Protein AF-A0A971R6G7-F1 (afdb_monomer_lite)

Structure (mmCIF, N/CA/C/O backbone):
data_AF-A0A971R6G7-F1
#
_entry.id   AF-A0A971R6G7-F1
#
loop_
_atom_site.group_PDB
_atom_site.id
_atom_site.type_symbol
_atom_site.label_atom_id
_atom_site.label_alt_id
_atom_site.label_comp_id
_atom_site.label_asym_id
_atom_site.label_entity_id
_atom_site.label_seq_id
_atom_site.pdbx_PDB_ins_code
_atom_site.Cartn_x
_atom_site.Cartn_y
_atom_site.Cartn_z
_atom_site.occupancy
_atom_site.B_iso_or_equiv
_atom_site.auth_seq_id
_atom_site.auth_comp_id
_atom_site.auth_asym_id
_atom_site.auth_atom_id
_atom_site.pdbx_PDB_model_num
ATOM 1 N N . MET A 1 1 ? 19.828 3.231 -15.192 1.00 62.75 1 MET A N 1
ATOM 2 C CA . MET A 1 1 ? 19.242 4.587 -15.095 1.00 62.75 1 MET A CA 1
ATOM 3 C C . MET A 1 1 ? 17.855 4.441 -14.502 1.00 62.75 1 MET A C 1
ATOM 5 O O . MET A 1 1 ? 17.185 3.476 -14.855 1.00 62.75 1 MET A O 1
ATOM 9 N N . SER A 1 2 ? 17.460 5.313 -13.576 1.00 82.50 2 SER A N 1
ATOM 10 C CA . SER A 1 2 ? 16.106 5.298 -13.018 1.00 82.50 2 SER A CA 1
ATOM 11 C C . SER A 1 2 ? 15.092 5.785 -14.055 1.00 82.50 2 SER A C 1
ATOM 13 O O . SER A 1 2 ? 15.381 6.680 -14.847 1.00 82.50 2 SER A O 1
ATOM 15 N N . SER A 1 3 ? 13.920 5.157 -14.076 1.00 90.00 3 SER A N 1
ATOM 16 C CA . SER A 1 3 ? 12.800 5.488 -14.958 1.00 90.00 3 SER A CA 1
ATOM 17 C C . SER A 1 3 ? 11.773 6.378 -14.249 1.00 90.00 3 SER A C 1
ATOM 19 O O . SER A 1 3 ? 11.768 6.499 -13.022 1.00 90.00 3 SER A O 1
ATOM 21 N N . ALA A 1 4 ? 10.851 6.972 -15.012 1.00 92.06 4 ALA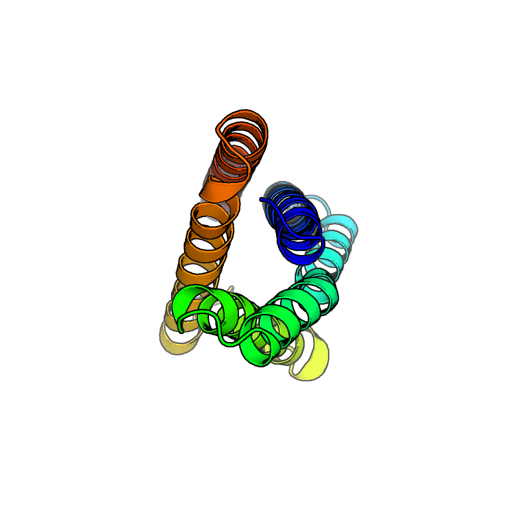 A N 1
ATOM 22 C CA . ALA A 1 4 ? 9.711 7.693 -14.441 1.00 92.06 4 ALA A CA 1
ATOM 23 C C . ALA A 1 4 ? 8.832 6.783 -13.557 1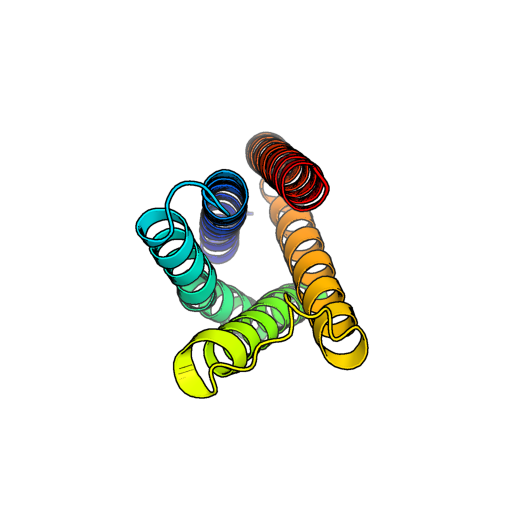.00 92.06 4 ALA A C 1
ATOM 25 O O . ALA A 1 4 ? 8.325 7.230 -12.529 1.00 92.06 4 ALA A O 1
ATOM 26 N N . ALA A 1 5 ? 8.702 5.500 -13.917 1.00 94.31 5 ALA A N 1
ATOM 27 C CA . ALA A 1 5 ? 7.975 4.514 -13.122 1.00 94.31 5 ALA A CA 1
ATOM 28 C C . ALA A 1 5 ? 8.635 4.278 -11.753 1.00 94.31 5 ALA A C 1
ATOM 30 O O . ALA A 1 5 ? 7.931 4.134 -10.757 1.00 94.31 5 ALA A O 1
ATOM 31 N N . ASP A 1 6 ? 9.969 4.305 -11.681 1.00 94.69 6 ASP A N 1
ATOM 32 C CA . ASP A 1 6 ? 10.697 4.113 -10.422 1.00 94.69 6 ASP A CA 1
ATOM 33 C C . ASP A 1 6 ? 10.454 5.296 -9.460 1.00 94.69 6 ASP A C 1
ATOM 35 O O . ASP A 1 6 ? 10.195 5.098 -8.273 1.00 94.69 6 ASP A O 1
ATOM 39 N N . TRP A 1 7 ? 10.444 6.536 -9.964 1.00 96.31 7 TRP A N 1
ATOM 40 C CA . TRP A 1 7 ? 10.123 7.717 -9.148 1.00 96.31 7 TRP A CA 1
ATOM 41 C C . TRP A 1 7 ? 8.654 7.772 -8.723 1.00 96.31 7 TRP A C 1
ATOM 43 O O . TRP A 1 7 ? 8.363 8.105 -7.573 1.00 96.31 7 TRP A O 1
ATOM 53 N N . LEU A 1 8 ? 7.732 7.396 -9.614 1.00 97.19 8 LEU A N 1
ATOM 54 C CA . LEU A 1 8 ? 6.313 7.277 -9.280 1.00 97.19 8 LEU A CA 1
ATOM 55 C C . LEU A 1 8 ? 6.089 6.232 -8.179 1.00 97.19 8 LEU A C 1
ATOM 57 O O . LEU A 1 8 ? 5.337 6.482 -7.236 1.00 97.19 8 LEU A O 1
ATOM 61 N N . LEU A 1 9 ? 6.780 5.091 -8.269 1.00 97.50 9 LEU A N 1
ATOM 62 C CA . LEU A 1 9 ? 6.773 4.055 -7.241 1.00 97.50 9 LEU A CA 1
ATOM 63 C C . LEU A 1 9 ? 7.248 4.607 -5.897 1.00 97.50 9 LEU A C 1
ATOM 65 O O . LEU A 1 9 ? 6.567 4.426 -4.893 1.00 97.50 9 LEU A O 1
ATOM 69 N N . PHE A 1 10 ? 8.383 5.306 -5.872 1.00 97.75 10 PHE A N 1
ATOM 70 C CA . PHE A 1 10 ? 8.909 5.910 -4.648 1.00 97.75 10 PHE A CA 1
ATOM 71 C C . PHE A 1 10 ? 7.903 6.854 -3.981 1.00 97.75 10 PHE A C 1
ATOM 73 O O . PHE A 1 10 ? 7.633 6.723 -2.784 1.00 97.75 10 PHE A O 1
ATOM 80 N N . SER A 1 11 ? 7.297 7.763 -4.750 1.00 97.69 11 SER A N 1
ATOM 81 C CA . SER A 1 11 ? 6.263 8.662 -4.232 1.00 97.69 11 SER A CA 1
ATOM 82 C C . SER A 1 11 ? 5.054 7.892 -3.700 1.00 97.69 11 SER A C 1
ATOM 84 O O . SER A 1 11 ? 4.564 8.200 -2.613 1.00 97.69 11 SER A O 1
ATOM 86 N N . ALA A 1 12 ? 4.599 6.863 -4.421 1.00 97.94 12 ALA A N 1
ATOM 87 C CA . ALA A 1 12 ? 3.489 6.027 -3.983 1.00 97.94 12 ALA A CA 1
ATOM 88 C C . ALA A 1 12 ? 3.808 5.298 -2.669 1.00 97.94 12 ALA A C 1
ATOM 90 O O . ALA A 1 12 ? 2.995 5.335 -1.752 1.00 97.94 12 ALA A O 1
ATOM 91 N N . VAL A 1 13 ? 5.000 4.709 -2.524 1.00 98.06 13 VAL A N 1
ATOM 92 C CA . VAL A 1 13 ? 5.422 4.018 -1.291 1.00 98.06 13 VAL A CA 1
ATOM 93 C C . VAL A 1 13 ? 5.425 4.962 -0.091 1.00 98.06 13 VAL A C 1
ATOM 95 O O . VAL A 1 13 ? 4.915 4.599 0.970 1.00 98.06 13 VAL A O 1
ATOM 98 N N . LEU A 1 14 ? 5.937 6.187 -0.247 1.00 98.19 14 LEU A N 1
ATOM 99 C CA . LEU A 1 14 ? 5.889 7.186 0.823 1.00 98.19 14 LEU A CA 1
ATOM 100 C C . LEU A 1 14 ? 4.450 7.532 1.214 1.00 98.19 14 LEU A C 1
ATOM 102 O O . LEU A 1 14 ? 4.127 7.535 2.401 1.00 98.19 14 LEU A O 1
ATOM 106 N N . ILE A 1 15 ? 3.575 7.775 0.235 1.00 98.31 15 ILE A N 1
ATOM 107 C CA . ILE A 1 15 ? 2.156 8.062 0.483 1.00 98.31 15 ILE A CA 1
ATOM 108 C C . ILE A 1 15 ? 1.498 6.897 1.225 1.00 98.31 15 ILE A C 1
ATOM 110 O O . ILE A 1 15 ? 0.812 7.123 2.217 1.00 98.31 15 ILE A O 1
ATOM 114 N N . ILE A 1 16 ? 1.740 5.660 0.789 1.00 98.38 16 ILE A N 1
ATOM 115 C CA . ILE A 1 16 ? 1.183 4.449 1.397 1.00 98.38 16 ILE A CA 1
ATOM 116 C C . ILE A 1 16 ? 1.625 4.331 2.852 1.00 98.38 16 ILE A C 1
ATOM 118 O O . ILE A 1 16 ? 0.786 4.144 3.734 1.00 98.38 16 ILE A O 1
ATOM 122 N N . ASN A 1 17 ? 2.918 4.482 3.131 1.00 98.12 17 ASN A N 1
ATOM 123 C CA . ASN A 1 17 ? 3.442 4.359 4.486 1.00 98.12 17 ASN A CA 1
ATOM 124 C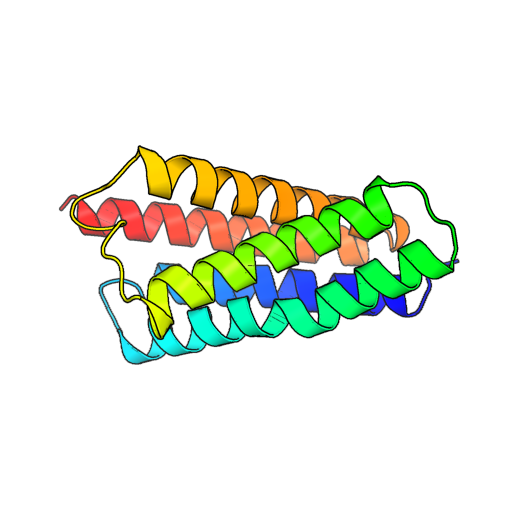 C . ASN A 1 17 ? 2.920 5.470 5.402 1.00 98.12 17 ASN A C 1
ATOM 126 O O . ASN A 1 17 ? 2.449 5.191 6.504 1.00 98.12 17 ASN A O 1
ATOM 130 N N . LEU A 1 18 ? 2.935 6.723 4.945 1.00 98.31 18 LEU A N 1
ATOM 131 C CA . LEU A 1 18 ? 2.461 7.857 5.738 1.00 98.31 18 LEU A CA 1
ATOM 132 C C . LEU A 1 18 ? 0.945 7.804 5.966 1.00 98.31 18 LEU A C 1
ATOM 134 O O . LEU A 1 18 ? 0.494 8.001 7.092 1.00 98.31 18 LEU A O 1
ATOM 138 N N . ALA A 1 19 ? 0.154 7.476 4.941 1.00 98.06 19 ALA A N 1
ATOM 139 C CA . ALA A 1 19 ? -1.287 7.283 5.083 1.00 98.06 19 ALA A CA 1
ATOM 140 C C . ALA A 1 19 ? -1.604 6.124 6.037 1.00 98.06 19 ALA A C 1
ATOM 142 O O . ALA A 1 19 ? -2.471 6.269 6.896 1.00 98.06 19 ALA A O 1
ATOM 143 N N . SER A 1 20 ? -0.864 5.011 5.954 1.00 97.25 20 SER A N 1
ATOM 144 C CA . SER A 1 20 ? -0.994 3.898 6.905 1.00 97.25 20 SER A CA 1
ATOM 145 C C . SER A 1 20 ? -0.721 4.358 8.333 1.00 97.25 20 SER A C 1
ATOM 147 O O . SER A 1 20 ? -1.530 4.111 9.224 1.00 97.25 20 SER A O 1
ATOM 149 N N . ALA A 1 21 ? 0.387 5.073 8.551 1.00 97.75 21 ALA A N 1
ATOM 150 C CA . ALA A 1 21 ? 0.750 5.600 9.861 1.00 97.75 21 ALA A CA 1
ATOM 151 C C . ALA A 1 21 ? -0.347 6.509 10.434 1.00 97.75 21 ALA A C 1
ATOM 153 O O . ALA A 1 21 ? -0.742 6.344 11.587 1.00 97.75 21 ALA A O 1
ATOM 154 N N . VAL A 1 22 ? -0.886 7.424 9.621 1.00 97.94 22 VAL A N 1
ATOM 155 C CA . VAL A 1 22 ? -1.985 8.314 10.022 1.00 97.94 22 VAL A CA 1
ATOM 156 C C . VAL A 1 22 ? -3.258 7.525 10.321 1.00 97.94 22 VAL A C 1
ATOM 158 O O . VAL A 1 22 ? -3.907 7.803 11.327 1.00 97.94 22 VAL A O 1
ATOM 161 N N . ALA A 1 23 ? -3.612 6.536 9.494 1.00 95.94 23 ALA A N 1
ATOM 162 C CA . ALA A 1 23 ? -4.796 5.709 9.702 1.00 95.94 23 ALA A CA 1
ATOM 163 C C . ALA A 1 23 ? -4.723 4.951 11.034 1.00 95.94 23 ALA A C 1
ATOM 165 O O . ALA A 1 23 ? -5.662 5.012 11.824 1.00 95.94 23 ALA A O 1
ATOM 166 N N . PHE A 1 24 ? -3.589 4.305 11.323 1.00 95.06 24 PHE A N 1
ATOM 167 C CA . PHE A 1 24 ? -3.386 3.612 12.596 1.00 95.06 24 PHE A CA 1
ATOM 168 C C . PHE A 1 24 ? -3.341 4.574 13.783 1.00 95.06 24 PHE A C 1
ATOM 170 O O . PHE A 1 24 ? -3.996 4.326 14.787 1.00 95.06 24 PHE A O 1
ATOM 177 N N . TRP A 1 25 ? -2.638 5.701 13.670 1.00 95.56 25 TRP A N 1
ATOM 178 C CA . TRP A 1 25 ? -2.587 6.701 14.737 1.00 95.56 25 TRP A CA 1
ATOM 179 C C . TRP A 1 25 ? -3.965 7.306 15.055 1.00 95.56 25 TRP A C 1
ATOM 181 O O . TRP A 1 25 ? -4.247 7.634 16.210 1.00 95.56 25 TRP A O 1
ATOM 191 N N . ALA A 1 26 ? -4.812 7.492 14.039 1.00 94.56 26 ALA A N 1
ATOM 192 C CA . ALA A 1 26 ? -6.151 8.055 14.185 1.00 94.56 26 ALA A CA 1
ATOM 193 C C . ALA A 1 26 ? -7.183 7.038 14.687 1.00 94.56 26 ALA A C 1
ATOM 195 O O . ALA A 1 26 ? -8.261 7.451 15.136 1.00 94.56 26 ALA A O 1
ATOM 196 N N . ARG A 1 27 ? -6.866 5.739 14.629 1.00 90.31 27 ARG A N 1
ATOM 197 C CA . ARG A 1 27 ? -7.764 4.670 15.059 1.00 90.31 27 ARG A CA 1
ATOM 198 C C . ARG A 1 27 ? -8.174 4.852 16.514 1.00 90.31 27 ARG A C 1
ATOM 200 O O . ARG A 1 27 ? -7.351 5.165 17.368 1.00 90.31 27 ARG A O 1
ATOM 207 N N . GLY A 1 28 ? -9.474 4.737 16.776 1.00 84.81 28 GLY A N 1
ATOM 208 C CA . GLY A 1 28 ? -10.059 4.939 18.108 1.00 84.81 28 GLY A CA 1
ATOM 209 C C . GLY A 1 28 ? -10.044 6.389 18.618 1.00 84.81 28 GLY A C 1
ATOM 210 O O . GLY A 1 28 ? -10.618 6.667 19.664 1.00 84.81 28 GLY A O 1
ATOM 211 N N . ARG A 1 29 ? -9.433 7.336 17.887 1.00 89.75 29 ARG A N 1
ATOM 212 C CA . ARG A 1 29 ? -9.319 8.750 18.294 1.00 89.75 29 ARG A CA 1
ATOM 213 C C . ARG A 1 29 ? -10.132 9.685 17.414 1.00 89.75 29 ARG A C 1
ATOM 215 O O . ARG A 1 29 ? -10.784 10.598 17.911 1.00 89.75 29 ARG A O 1
ATOM 222 N N . ARG A 1 30 ? -10.035 9.519 16.091 1.00 94.06 30 ARG A N 1
ATOM 223 C CA . ARG A 1 30 ? -10.617 10.425 15.089 1.00 94.06 30 ARG A CA 1
ATOM 224 C C . ARG A 1 30 ? -11.059 9.647 13.850 1.00 94.06 30 ARG A C 1
ATOM 226 O O . ARG A 1 30 ? -10.326 9.569 12.865 1.00 94.06 30 ARG A O 1
ATOM 233 N N . ALA A 1 31 ? -12.290 9.136 13.873 1.00 91.19 31 ALA A N 1
ATOM 234 C CA . ALA A 1 31 ? -12.843 8.297 12.803 1.00 91.19 31 ALA A CA 1
ATOM 235 C C . ALA A 1 31 ? -12.805 8.950 11.405 1.00 91.19 31 ALA A C 1
ATOM 237 O O . ALA A 1 31 ? -12.566 8.273 10.407 1.00 91.19 31 ALA A O 1
ATOM 238 N N . SER A 1 32 ? -13.004 10.271 11.307 1.00 95.50 32 SER A N 1
ATOM 239 C CA . SER A 1 32 ? -12.918 10.992 10.028 1.00 95.50 32 SER A CA 1
ATOM 240 C C . SER A 1 32 ? -11.503 10.986 9.444 1.00 95.50 32 SER A C 1
ATOM 242 O O . SER A 1 32 ? -11.344 10.823 8.237 1.00 95.50 32 SER A O 1
ATOM 244 N N . VAL A 1 33 ? -10.477 11.116 10.290 1.00 96.75 33 VAL A N 1
ATOM 245 C CA . VAL A 1 33 ? -9.068 11.095 9.874 1.00 96.75 33 VAL A CA 1
ATOM 246 C C . VAL A 1 33 ? -8.657 9.685 9.464 1.00 96.75 33 VAL A C 1
ATOM 248 O O . VAL A 1 33 ? -8.073 9.523 8.395 1.00 96.75 33 VAL A O 1
ATOM 251 N N . GLU A 1 34 ? -9.019 8.667 10.252 1.00 94.50 34 GLU A N 1
ATOM 252 C CA . GLU A 1 34 ? -8.768 7.261 9.907 1.00 94.50 34 GLU A CA 1
ATOM 253 C C . GLU A 1 34 ? -9.394 6.904 8.554 1.00 94.50 34 GLU A C 1
ATOM 255 O O . GLU A 1 34 ? -8.731 6.326 7.688 1.00 94.50 34 GLU A O 1
ATOM 260 N N . ARG A 1 35 ? -10.654 7.300 8.336 1.00 92.69 35 ARG A N 1
ATOM 261 C CA . ARG A 1 35 ? -11.367 7.047 7.081 1.00 92.69 35 ARG A CA 1
ATOM 262 C C . ARG A 1 35 ? -10.702 7.736 5.894 1.00 92.69 35 ARG A C 1
ATOM 264 O O . ARG A 1 35 ? -10.505 7.097 4.865 1.00 92.69 35 ARG A O 1
ATOM 271 N N . SER A 1 36 ? -10.355 9.015 6.021 1.00 96.50 36 SER A N 1
ATOM 272 C CA . SER A 1 36 ? -9.693 9.760 4.945 1.00 96.50 36 SER A CA 1
ATOM 273 C C . SER A 1 36 ? -8.324 9.170 4.611 1.00 96.50 36 SER A C 1
ATOM 275 O O . SER A 1 36 ? -8.023 8.955 3.440 1.00 96.50 36 SER A O 1
ATOM 277 N N . ALA A 1 37 ? -7.520 8.833 5.621 1.00 97.06 37 ALA A N 1
ATOM 278 C CA . ALA A 1 37 ? -6.220 8.200 5.421 1.00 97.06 37 ALA A CA 1
ATOM 279 C C . ALA A 1 37 ? -6.347 6.815 4.761 1.00 97.06 37 ALA A C 1
ATOM 281 O O . ALA A 1 37 ? -5.596 6.498 3.842 1.00 97.06 37 ALA A O 1
ATOM 282 N N . SER A 1 38 ? -7.353 6.027 5.151 1.00 94.81 38 SER A N 1
ATOM 283 C CA . SER A 1 38 ? -7.650 4.734 4.519 1.00 94.81 38 SER A CA 1
ATOM 284 C C . SER A 1 38 ? -8.072 4.883 3.052 1.00 94.81 38 SER A C 1
ATOM 286 O O . SER A 1 38 ? -7.683 4.078 2.212 1.00 94.81 38 SER A O 1
ATOM 288 N N . LEU A 1 39 ? -8.816 5.937 2.702 1.00 96.38 39 LEU A N 1
ATOM 289 C CA . LEU A 1 39 ? -9.158 6.222 1.305 1.00 96.38 39 LEU A CA 1
ATOM 290 C C . LEU A 1 39 ? -7.941 6.657 0.483 1.00 96.38 39 LEU A C 1
ATOM 292 O O . LEU A 1 39 ? -7.823 6.248 -0.668 1.00 96.38 39 LEU A O 1
ATOM 296 N N . VAL A 1 40 ? -7.024 7.441 1.060 1.00 98.12 40 VAL A N 1
ATOM 297 C CA . VAL A 1 40 ? -5.752 7.804 0.406 1.00 98.12 40 VAL A CA 1
ATOM 298 C C . VAL A 1 40 ? -4.918 6.556 0.126 1.00 98.12 40 VAL A C 1
ATOM 300 O O . VAL A 1 40 ? -4.401 6.394 -0.976 1.00 98.12 40 VAL A O 1
ATOM 303 N N . LEU A 1 41 ? -4.839 5.652 1.101 1.00 96.81 41 LEU A N 1
ATOM 304 C CA . LEU A 1 41 ? -4.159 4.366 0.991 1.00 96.81 41 LEU A CA 1
ATOM 305 C C . LEU A 1 41 ? -4.726 3.526 -0.165 1.00 96.81 41 LEU A C 1
ATOM 307 O O . LEU A 1 41 ? -3.980 3.080 -1.028 1.00 96.81 41 LEU A O 1
ATOM 311 N N . ILE A 1 42 ? -6.052 3.380 -0.240 1.00 97.50 42 ILE A N 1
ATOM 312 C CA . ILE A 1 42 ? -6.719 2.683 -1.350 1.00 97.50 42 ILE A CA 1
ATOM 313 C C . ILE A 1 42 ? -6.467 3.411 -2.679 1.00 97.50 42 ILE A C 1
ATOM 315 O O . ILE A 1 42 ? -6.158 2.778 -3.686 1.00 97.50 42 ILE A O 1
ATOM 319 N N . GLY A 1 43 ? -6.565 4.742 -2.693 1.00 98.00 43 GLY A N 1
ATOM 320 C CA . GLY A 1 43 ? -6.350 5.567 -3.883 1.00 98.00 43 GLY A CA 1
ATOM 321 C C . GLY A 1 43 ? -4.930 5.468 -4.446 1.00 98.00 43 GLY A C 1
ATOM 322 O O . GLY A 1 43 ? -4.753 5.519 -5.663 1.00 98.00 43 GLY A O 1
ATOM 323 N N . ALA A 1 44 ? -3.925 5.238 -3.595 1.00 98.25 44 ALA A N 1
ATOM 324 C CA . ALA A 1 44 ? -2.542 5.009 -4.014 1.00 98.25 44 ALA A CA 1
ATOM 325 C C . ALA A 1 44 ? -2.377 3.757 -4.897 1.00 98.25 44 ALA A C 1
ATOM 327 O O . ALA A 1 44 ? -1.384 3.639 -5.613 1.00 98.25 44 ALA A O 1
ATOM 328 N N . ALA A 1 45 ? -3.362 2.854 -4.938 1.00 98.31 45 ALA A N 1
ATOM 329 C CA . ALA A 1 45 ? -3.359 1.736 -5.874 1.00 98.31 45 ALA A CA 1
ATOM 330 C C . ALA A 1 45 ? -3.375 2.177 -7.343 1.00 98.31 45 ALA A C 1
ATOM 332 O O . ALA A 1 45 ? -2.832 1.467 -8.180 1.00 98.31 45 ALA A O 1
ATOM 333 N N . ALA A 1 46 ? -3.943 3.342 -7.674 1.00 98.25 46 ALA A N 1
ATOM 334 C CA . ALA A 1 46 ? -3.964 3.837 -9.050 1.00 98.25 46 ALA A CA 1
ATOM 335 C C . ALA A 1 46 ? -2.549 4.120 -9.600 1.00 98.25 46 ALA A C 1
ATOM 337 O O . ALA A 1 46 ? -2.183 3.508 -10.606 1.00 98.25 46 ALA A O 1
ATOM 338 N N . PRO A 1 47 ? -1.705 4.962 -8.964 1.00 98.31 47 PRO A N 1
ATOM 339 C CA . PRO A 1 47 ? -0.330 5.139 -9.427 1.00 98.31 47 PRO A CA 1
ATOM 340 C C . PRO A 1 47 ? 0.496 3.848 -9.330 1.00 98.31 47 PRO A C 1
ATOM 342 O O . PRO A 1 47 ? 1.311 3.593 -10.212 1.00 98.31 47 PRO A O 1
ATOM 345 N N . VAL A 1 48 ? 0.260 2.987 -8.333 1.00 98.50 48 VAL A N 1
ATOM 346 C CA . VAL A 1 48 ? 0.944 1.681 -8.242 1.00 98.50 48 VAL A CA 1
ATOM 347 C C . VAL A 1 48 ? 0.557 0.750 -9.400 1.00 98.50 48 VAL A C 1
ATOM 349 O O . VAL A 1 48 ? 1.421 0.066 -9.945 1.00 98.50 48 VAL A O 1
ATOM 352 N N . ALA A 1 49 ? -0.704 0.753 -9.840 1.00 98.56 49 ALA A N 1
ATOM 353 C CA . ALA A 1 49 ? -1.143 0.003 -11.015 1.00 98.56 49 ALA A CA 1
ATOM 354 C C . ALA A 1 49 ? -0.441 0.499 -12.284 1.00 98.56 49 ALA A C 1
ATOM 356 O O . ALA A 1 49 ? 0.032 -0.316 -13.072 1.00 98.56 49 ALA A O 1
ATOM 357 N N . VAL A 1 50 ? -0.311 1.821 -12.450 1.00 98.38 50 VAL A N 1
ATOM 358 C CA . VAL A 1 50 ? 0.445 2.417 -13.563 1.00 98.38 50 VAL A CA 1
ATOM 359 C C . VAL A 1 50 ? 1.895 1.933 -13.543 1.00 98.38 50 VAL A C 1
ATOM 361 O O . VAL A 1 50 ? 2.384 1.464 -14.565 1.00 98.38 50 VAL A O 1
ATOM 364 N N . VAL A 1 51 ? 2.562 1.956 -12.384 1.00 98.12 51 VAL A N 1
ATOM 365 C CA . VAL A 1 51 ? 3.921 1.406 -12.231 1.00 98.12 51 VAL A CA 1
ATOM 366 C C . VAL A 1 51 ? 3.970 -0.065 -12.646 1.00 98.12 51 VAL A C 1
ATOM 368 O O . VAL A 1 51 ? 4.850 -0.450 -13.413 1.00 98.12 51 VAL A O 1
ATOM 371 N N . GLY A 1 52 ? 3.039 -0.892 -12.166 1.00 98.00 52 GLY A N 1
ATOM 372 C CA . GLY A 1 52 ? 2.992 -2.313 -12.508 1.00 98.00 52 GLY A CA 1
ATOM 373 C C . GLY A 1 52 ? 2.835 -2.552 -14.009 1.00 98.00 52 GLY A C 1
ATOM 374 O O . GLY A 1 52 ? 3.586 -3.332 -14.588 1.00 98.00 52 GLY A O 1
ATOM 375 N N . LEU A 1 53 ? 1.908 -1.838 -14.653 1.00 98.12 53 LEU A N 1
ATOM 376 C CA . LEU A 1 53 ? 1.658 -1.954 -16.089 1.00 98.12 53 LEU A CA 1
ATOM 377 C C . LEU A 1 53 ? 2.847 -1.473 -16.922 1.00 98.12 53 LEU A C 1
ATOM 379 O O . LEU A 1 53 ? 3.230 -2.164 -17.858 1.00 98.12 53 LEU A O 1
ATOM 383 N N . LEU A 1 54 ? 3.469 -0.343 -16.571 1.00 97.25 54 LEU A N 1
ATOM 384 C CA . LEU A 1 54 ? 4.661 0.145 -17.271 1.00 97.25 54 LEU A CA 1
ATOM 385 C C . LEU A 1 54 ? 5.809 -0.868 -17.181 1.00 97.25 54 LEU A C 1
ATOM 387 O O . LEU A 1 54 ? 6.380 -1.231 -18.200 1.00 97.25 54 LEU A O 1
ATOM 391 N N . ASN A 1 55 ? 6.085 -1.408 -15.988 1.00 96.69 55 ASN A N 1
ATOM 392 C CA . ASN A 1 55 ? 7.126 -2.426 -15.821 1.00 96.69 55 ASN A CA 1
ATOM 393 C C . ASN A 1 55 ? 6.821 -3.722 -16.596 1.00 96.69 55 ASN A C 1
ATOM 395 O O . ASN A 1 55 ? 7.746 -4.373 -17.079 1.00 96.69 55 ASN A O 1
ATOM 399 N N . LEU A 1 56 ? 5.544 -4.106 -16.708 1.00 96.94 56 LEU A N 1
ATOM 400 C CA . LEU A 1 56 ? 5.121 -5.255 -17.510 1.00 96.94 56 LEU A CA 1
ATOM 401 C C . LEU A 1 56 ? 5.345 -5.001 -19.008 1.00 96.94 56 LEU A C 1
ATOM 403 O O . LEU A 1 56 ? 5.888 -5.864 -19.693 1.00 96.94 56 LEU A O 1
ATOM 407 N N . LEU A 1 57 ? 4.950 -3.824 -19.504 1.00 97.00 57 LEU A N 1
ATOM 408 C CA . LEU A 1 57 ? 5.115 -3.418 -20.904 1.00 97.00 57 LEU A CA 1
ATOM 409 C C . LEU A 1 57 ? 6.592 -3.270 -21.296 1.00 97.00 57 LEU A C 1
ATOM 411 O O . LEU A 1 57 ? 6.964 -3.633 -22.407 1.00 97.00 57 LEU A O 1
ATOM 415 N N . ASP A 1 58 ? 7.434 -2.831 -20.361 1.00 95.19 58 ASP A N 1
ATOM 416 C CA . ASP A 1 58 ? 8.891 -2.753 -20.520 1.00 95.19 58 ASP A CA 1
ATOM 417 C C . ASP A 1 58 ? 9.582 -4.132 -20.448 1.00 95.19 58 ASP A C 1
ATOM 419 O O . ASP A 1 58 ? 10.808 -4.223 -20.526 1.00 95.19 58 ASP A O 1
ATOM 423 N N . GLY A 1 59 ? 8.827 -5.222 -20.253 1.00 95.94 59 GLY A N 1
ATOM 424 C CA . GLY A 1 59 ? 9.368 -6.581 -20.180 1.00 95.94 59 GLY A CA 1
ATOM 425 C C . GLY A 1 59 ? 10.238 -6.841 -18.947 1.00 95.94 59 GLY A C 1
ATOM 426 O O . GLY A 1 59 ? 11.066 -7.755 -18.955 1.00 95.94 59 GLY A O 1
ATOM 427 N N . ARG A 1 60 ? 10.088 -6.050 -17.875 1.00 94.69 60 ARG A N 1
ATOM 428 C CA . ARG A 1 60 ? 10.844 -6.258 -16.633 1.00 94.69 60 ARG A CA 1
ATOM 429 C C . ARG A 1 60 ? 10.384 -7.540 -15.931 1.00 94.69 60 ARG A C 1
ATOM 431 O O . ARG A 1 60 ? 9.246 -7.990 -16.063 1.00 94.69 60 ARG A O 1
ATOM 438 N N . GLY A 1 61 ? 11.289 -8.140 -15.156 1.00 95.69 61 GLY A N 1
ATOM 439 C CA . GLY A 1 61 ? 11.021 -9.400 -14.457 1.00 95.69 61 GLY A CA 1
ATOM 440 C C . GLY A 1 61 ? 9.824 -9.316 -13.502 1.00 95.69 61 GLY A C 1
ATOM 441 O O . GLY A 1 61 ? 9.529 -8.245 -12.972 1.00 95.69 61 GLY A O 1
ATOM 442 N N . VAL A 1 62 ? 9.189 -10.465 -13.234 1.00 97.00 62 VAL A N 1
ATOM 443 C CA . VAL A 1 62 ? 7.909 -10.598 -12.500 1.00 97.00 62 VAL A CA 1
ATOM 444 C C . VAL A 1 62 ? 7.845 -9.800 -11.200 1.00 97.00 62 VAL A C 1
ATOM 446 O O . VAL A 1 62 ? 6.800 -9.247 -10.885 1.00 97.00 62 VAL A O 1
ATOM 449 N N . GLY A 1 63 ? 8.951 -9.668 -10.465 1.00 96.69 63 GLY A N 1
ATOM 450 C CA . GLY A 1 63 ? 8.985 -8.845 -9.254 1.00 96.69 63 GLY A CA 1
ATOM 451 C C . GLY A 1 63 ? 8.576 -7.383 -9.483 1.00 96.69 63 GLY A C 1
ATOM 452 O O . GLY A 1 63 ? 7.861 -6.828 -8.659 1.00 96.69 63 GLY A O 1
ATOM 453 N N . HIS A 1 64 ? 8.954 -6.775 -10.611 1.00 96.31 64 HIS A N 1
ATOM 454 C CA . HIS A 1 64 ? 8.741 -5.348 -10.885 1.00 96.31 64 HIS A CA 1
ATOM 455 C C . HIS A 1 64 ? 7.293 -4.994 -11.222 1.00 96.31 64 HIS A C 1
ATOM 457 O O . HIS A 1 64 ? 6.885 -3.860 -10.998 1.00 96.31 64 HIS A O 1
ATOM 463 N N . TRP A 1 65 ? 6.514 -5.937 -11.754 1.00 97.31 65 TRP A N 1
ATOM 464 C CA . TRP A 1 65 ? 5.100 -5.712 -12.067 1.00 97.31 65 TRP A CA 1
ATOM 465 C C . TRP A 1 65 ? 4.163 -6.495 -11.146 1.00 97.31 65 TRP A C 1
ATOM 467 O O . TRP A 1 65 ? 3.133 -5.974 -10.727 1.00 97.31 65 TRP A O 1
ATOM 477 N N . GLY A 1 66 ? 4.536 -7.711 -10.751 1.00 98.12 66 GLY A N 1
ATOM 478 C CA . GLY A 1 66 ? 3.729 -8.587 -9.907 1.00 98.12 66 GLY A CA 1
ATOM 479 C C . GLY A 1 66 ? 3.545 -8.041 -8.495 1.00 98.12 66 GLY A C 1
ATOM 480 O O . GLY A 1 66 ? 2.436 -8.087 -7.973 1.00 98.12 66 GLY A O 1
ATOM 481 N N . ILE A 1 67 ? 4.589 -7.463 -7.894 1.00 98.38 67 ILE A N 1
ATOM 482 C CA . ILE A 1 67 ? 4.498 -6.852 -6.559 1.00 98.38 67 ILE A CA 1
ATOM 483 C C . ILE A 1 67 ? 3.570 -5.621 -6.554 1.00 98.38 67 ILE A C 1
ATOM 485 O O . ILE A 1 67 ? 2.670 -5.580 -5.712 1.00 98.38 67 ILE A O 1
ATOM 489 N N . PRO A 1 68 ? 3.692 -4.652 -7.488 1.00 98.44 68 PRO A N 1
ATOM 490 C CA . PRO A 1 68 ? 2.684 -3.605 -7.652 1.00 98.44 68 PRO A CA 1
ATOM 491 C C . PRO A 1 68 ? 1.263 -4.125 -7.825 1.00 98.44 68 PRO A C 1
ATOM 493 O O . PRO A 1 68 ? 0.359 -3.668 -7.128 1.00 98.44 68 PRO A O 1
ATOM 496 N N . LEU A 1 69 ? 1.049 -5.116 -8.691 1.00 98.19 69 LEU A N 1
ATOM 497 C CA . LEU A 1 69 ? -0.287 -5.679 -8.881 1.00 98.19 69 LEU A CA 1
ATOM 498 C C . LEU A 1 69 ? -0.809 -6.381 -7.620 1.00 98.19 69 LEU A C 1
ATOM 500 O O . LEU A 1 69 ? -2.003 -6.308 -7.344 1.00 98.19 69 LEU A O 1
ATOM 504 N N . LEU A 1 70 ? 0.061 -6.980 -6.805 1.00 98.44 70 LEU A N 1
ATOM 505 C CA . LEU A 1 70 ? -0.318 -7.554 -5.514 1.00 98.44 70 LEU A CA 1
ATOM 506 C C . LEU A 1 70 ? -0.880 -6.489 -4.558 1.00 98.44 70 LEU A C 1
ATOM 508 O O . LEU A 1 70 ? -1.901 -6.723 -3.909 1.00 98.44 70 LEU A O 1
ATOM 512 N N . TYR A 1 71 ? -0.262 -5.302 -4.515 1.00 98.56 71 TYR A N 1
ATOM 513 C CA . TYR A 1 71 ? -0.784 -4.162 -3.754 1.00 98.56 71 TYR A CA 1
ATOM 514 C C . TYR A 1 71 ? -2.147 -3.700 -4.286 1.00 98.56 71 TYR A C 1
ATOM 516 O O . TYR A 1 71 ? -3.059 -3.419 -3.511 1.00 98.56 71 TYR A O 1
ATOM 524 N N . VAL A 1 72 ? -2.315 -3.659 -5.612 1.00 98.62 72 VAL A N 1
ATOM 525 C CA . VAL A 1 72 ? -3.591 -3.292 -6.247 1.00 98.62 72 VAL A CA 1
ATOM 526 C C . VAL A 1 72 ? -4.694 -4.279 -5.868 1.00 98.62 72 VAL A C 1
ATOM 528 O O . VAL A 1 72 ? -5.783 -3.854 -5.485 1.00 98.62 72 VAL A O 1
ATOM 531 N N . VAL A 1 7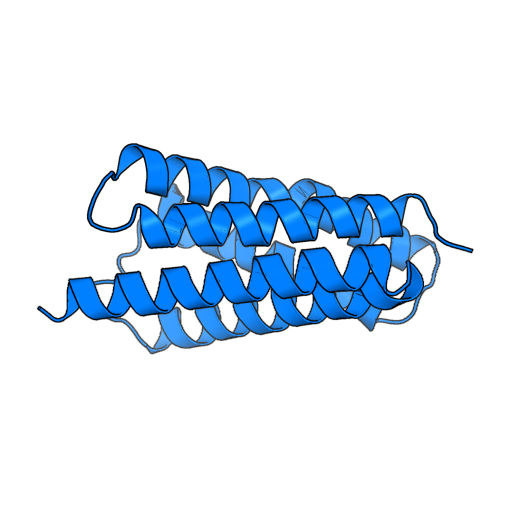3 ? -4.417 -5.586 -5.904 1.00 98.44 73 VAL A N 1
ATOM 532 C CA . VAL A 1 73 ? -5.367 -6.622 -5.464 1.00 98.44 73 VAL A CA 1
ATOM 533 C C . VAL A 1 73 ? -5.758 -6.405 -4.004 1.00 98.44 73 VAL A C 1
ATOM 535 O O . VAL A 1 73 ? -6.944 -6.464 -3.670 1.00 98.44 73 VAL A O 1
ATOM 538 N N . TRP A 1 74 ? -4.791 -6.095 -3.139 1.00 98.25 74 TRP A N 1
ATOM 539 C CA . TRP A 1 74 ? -5.083 -5.763 -1.750 1.00 98.25 74 TRP A CA 1
ATOM 540 C C . TRP A 1 74 ? -5.984 -4.534 -1.620 1.00 98.25 74 TRP A C 1
ATOM 542 O O . TRP A 1 74 ? -6.980 -4.595 -0.902 1.00 98.25 74 TRP A O 1
ATOM 552 N N . ALA A 1 75 ? -5.687 -3.445 -2.328 1.00 98.19 75 ALA A N 1
ATOM 553 C CA . ALA A 1 75 ? -6.457 -2.208 -2.243 1.00 98.19 75 ALA A CA 1
ATOM 554 C C . ALA A 1 75 ? -7.896 -2.379 -2.754 1.00 98.19 75 ALA A C 1
ATOM 556 O O . ALA A 1 75 ? -8.833 -1.852 -2.152 1.00 98.19 75 ALA A O 1
ATOM 557 N N . LEU A 1 76 ? -8.094 -3.167 -3.816 1.00 97.94 76 LEU A N 1
ATOM 558 C CA . LEU A 1 76 ? -9.424 -3.559 -4.290 1.00 97.94 76 LEU A CA 1
ATOM 559 C C . LEU A 1 76 ? -10.170 -4.379 -3.234 1.00 97.94 76 LEU A C 1
ATOM 561 O O . LEU A 1 76 ? -11.344 -4.122 -2.972 1.00 97.94 76 LEU A O 1
ATOM 565 N N . GLY A 1 77 ? -9.483 -5.330 -2.596 1.00 97.00 77 GLY A N 1
ATOM 566 C CA . GLY A 1 77 ? -10.021 -6.100 -1.479 1.00 97.00 77 GLY A CA 1
ATOM 567 C C . GLY A 1 77 ? -10.418 -5.211 -0.300 1.00 97.00 77 GLY A C 1
ATOM 568 O O . GLY A 1 77 ? -11.533 -5.328 0.198 1.00 97.00 77 GLY A O 1
ATOM 569 N N . ALA A 1 78 ? -9.554 -4.277 0.105 1.00 95.88 78 ALA A N 1
ATOM 570 C CA . ALA A 1 78 ? -9.828 -3.304 1.158 1.00 95.88 78 ALA A CA 1
ATOM 571 C C . ALA A 1 78 ? -11.055 -2.451 0.825 1.00 95.88 78 ALA A C 1
ATOM 573 O O . ALA A 1 78 ? -11.982 -2.365 1.625 1.00 95.88 78 ALA A O 1
ATOM 574 N N . TYR A 1 79 ? -11.128 -1.906 -0.391 1.00 96.06 79 TYR A N 1
ATOM 575 C CA . TYR A 1 79 ? -12.292 -1.149 -0.839 1.00 96.06 79 TYR A CA 1
ATOM 576 C C . TYR A 1 79 ? -13.581 -1.979 -0.804 1.00 96.06 79 TYR A C 1
ATOM 578 O O . TYR A 1 79 ? -14.613 -1.526 -0.297 1.00 96.06 79 TYR A O 1
ATOM 586 N N . LEU A 1 80 ? -13.528 -3.205 -1.326 1.00 96.00 80 LEU A N 1
ATOM 587 C CA . LEU A 1 80 ? -14.682 -4.088 -1.381 1.00 96.00 80 LEU A CA 1
ATOM 588 C C . LEU A 1 80 ? -15.165 -4.444 0.028 1.00 96.00 80 LEU A C 1
ATOM 590 O O . LEU A 1 80 ? -16.353 -4.308 0.310 1.00 96.00 80 LEU A O 1
ATOM 594 N N . LEU A 1 81 ? -14.260 -4.857 0.915 1.00 94.12 81 LEU A N 1
ATOM 595 C CA . LEU A 1 81 ? -14.592 -5.262 2.278 1.00 94.12 81 LEU A CA 1
ATOM 596 C C . LEU A 1 81 ? -15.067 -4.076 3.127 1.00 94.12 81 LEU A C 1
ATOM 598 O O . LEU A 1 81 ? -16.108 -4.188 3.773 1.00 94.12 81 LEU A O 1
ATOM 602 N N . ASP A 1 82 ? -14.367 -2.940 3.091 1.00 90.12 82 ASP A N 1
ATOM 603 C CA . ASP A 1 82 ? -14.609 -1.816 4.004 1.00 90.12 82 ASP A CA 1
ATOM 604 C C . ASP A 1 82 ? -15.693 -0.849 3.520 1.00 90.12 82 ASP A C 1
ATOM 606 O O . ASP A 1 82 ? -16.484 -0.346 4.320 1.00 90.12 82 ASP A O 1
ATOM 610 N N . HIS A 1 83 ? -15.759 -0.572 2.215 1.00 89.06 83 HIS A N 1
ATOM 611 C CA . HIS A 1 83 ? -16.632 0.476 1.681 1.00 89.06 83 HIS A CA 1
ATOM 612 C C . HIS A 1 83 ? -17.863 -0.063 0.966 1.00 89.06 83 HIS A C 1
ATOM 614 O O . HIS A 1 83 ? -18.943 0.521 1.094 1.00 89.06 83 HIS A O 1
ATOM 620 N N . ARG A 1 84 ? -17.723 -1.163 0.220 1.00 92.62 84 ARG A N 1
ATOM 621 C CA . ARG A 1 84 ? -18.834 -1.708 -0.564 1.00 92.62 84 ARG A CA 1
ATOM 622 C C . ARG A 1 84 ? -19.671 -2.706 0.229 1.00 92.62 84 ARG A C 1
ATOM 624 O O . ARG A 1 84 ? -20.882 -2.532 0.316 1.00 92.62 84 ARG A O 1
ATOM 631 N N . LEU A 1 85 ? -19.031 -3.728 0.793 1.00 92.69 85 LEU A N 1
ATOM 632 C CA . LEU A 1 85 ? -19.683 -4.819 1.520 1.00 92.69 85 LEU A CA 1
ATOM 633 C C . LEU A 1 85 ? -19.812 -4.539 3.020 1.00 92.69 85 LEU A C 1
ATOM 635 O O . LEU A 1 85 ? -20.646 -5.160 3.673 1.00 92.69 85 LEU A O 1
ATOM 639 N N . LYS A 1 86 ? -19.015 -3.605 3.561 1.00 90.75 86 LYS A N 1
ATOM 640 C CA . LYS A 1 86 ? -18.996 -3.228 4.986 1.00 90.75 86 LYS A CA 1
ATOM 641 C C . LYS A 1 86 ? -18.860 -4.443 5.916 1.00 90.75 86 LYS A C 1
ATOM 643 O O . LYS A 1 86 ? -19.523 -4.537 6.948 1.00 90.75 86 LYS A O 1
ATOM 648 N N . ILE A 1 87 ? -18.023 -5.403 5.531 1.00 89.75 87 ILE A N 1
ATOM 649 C CA . ILE A 1 87 ? -17.800 -6.617 6.313 1.00 89.75 87 ILE A CA 1
ATOM 650 C C . ILE A 1 87 ? -16.969 -6.242 7.536 1.00 89.75 87 ILE A C 1
ATOM 652 O O . ILE A 1 87 ? -15.834 -5.795 7.418 1.00 89.75 87 ILE A O 1
ATOM 656 N N . ALA A 1 88 ? -17.509 -6.472 8.728 1.00 88.06 88 ALA A N 1
ATOM 657 C CA . ALA A 1 88 ? -16.738 -6.365 9.957 1.00 88.06 88 ALA A CA 1
ATOM 658 C C . ALA A 1 88 ? -15.840 -7.606 10.108 1.00 88.06 88 ALA A C 1
ATOM 660 O O . ALA A 1 88 ? -16.326 -8.708 10.368 1.00 88.06 88 ALA A O 1
ATOM 661 N N . TYR A 1 89 ? -14.530 -7.445 9.903 1.00 88.81 89 TYR A N 1
ATOM 662 C CA . TYR A 1 89 ? -13.536 -8.518 10.087 1.00 88.81 89 TYR A CA 1
ATOM 663 C C . TYR A 1 89 ? -12.397 -8.155 11.050 1.00 88.81 89 TYR A C 1
ATOM 665 O O . TYR A 1 89 ? -11.610 -9.029 11.428 1.00 88.81 89 TYR A O 1
ATOM 673 N N . ARG A 1 90 ? -12.314 -6.879 11.450 1.00 85.69 90 ARG A N 1
ATOM 674 C CA . ARG A 1 90 ? -11.365 -6.378 12.454 1.00 85.69 90 ARG A CA 1
ATOM 675 C C . ARG A 1 90 ? -11.925 -6.541 13.869 1.00 85.69 90 ARG A C 1
ATOM 677 O O . ARG A 1 90 ? -11.203 -7.006 14.743 1.00 85.69 90 ARG A O 1
ATOM 684 N N . GLU A 1 91 ? -13.218 -6.267 14.049 1.00 83.25 91 GLU A N 1
ATOM 685 C CA . GLU A 1 91 ? -13.942 -6.387 15.320 1.00 83.25 91 GLU A CA 1
ATOM 686 C C . GLU A 1 91 ? -15.376 -6.905 15.081 1.00 83.25 91 GLU A C 1
ATOM 688 O O . GLU A 1 91 ? -16.147 -6.238 14.390 1.00 83.25 91 GLU A O 1
ATOM 693 N N . PRO A 1 92 ? -15.751 -8.093 15.601 1.00 84.12 92 PRO A N 1
ATOM 694 C CA . PRO A 1 92 ? -14.871 -9.107 16.188 1.00 84.12 92 PRO A CA 1
ATOM 695 C C . PRO A 1 92 ? -13.848 -9.628 15.161 1.00 84.12 92 PRO A C 1
ATOM 697 O O . PRO A 1 92 ? -14.115 -9.668 13.957 1.00 84.12 92 PRO A O 1
ATOM 700 N N . ARG A 1 93 ? -12.661 -10.031 15.632 1.00 87.06 93 ARG A N 1
ATOM 701 C CA . ARG A 1 93 ? -11.567 -10.493 14.761 1.00 87.06 93 ARG A CA 1
ATOM 702 C C . ARG A 1 93 ? -11.970 -11.759 14.004 1.00 87.06 93 ARG A C 1
ATOM 704 O O . ARG A 1 93 ? -12.235 -12.791 14.614 1.00 87.06 93 ARG A O 1
ATOM 711 N N . ARG A 1 94 ? -11.951 -11.699 12.669 1.00 92.88 94 ARG A N 1
ATOM 712 C CA . ARG A 1 94 ? -12.181 -12.850 11.778 1.00 92.88 94 ARG A CA 1
ATOM 713 C C . ARG A 1 94 ? -10.859 -13.265 11.123 1.00 92.88 94 ARG A C 1
ATOM 715 O O . ARG A 1 94 ? -10.550 -12.764 10.041 1.00 92.88 94 ARG A O 1
ATOM 722 N N . PRO A 1 95 ? -10.059 -14.159 11.738 1.00 91.81 95 PRO A N 1
ATOM 723 C CA . PRO A 1 95 ? -8.694 -14.453 11.289 1.00 91.81 95 PRO A CA 1
ATOM 724 C C . PRO A 1 95 ? -8.626 -15.023 9.867 1.00 91.81 95 PRO A C 1
ATOM 726 O O . PRO A 1 95 ? -7.677 -14.729 9.149 1.00 91.81 95 PRO A O 1
ATOM 729 N N . ALA A 1 96 ? -9.657 -15.750 9.425 1.00 93.75 96 ALA A N 1
ATOM 730 C CA . ALA A 1 96 ? -9.749 -16.274 8.060 1.00 93.75 96 ALA A CA 1
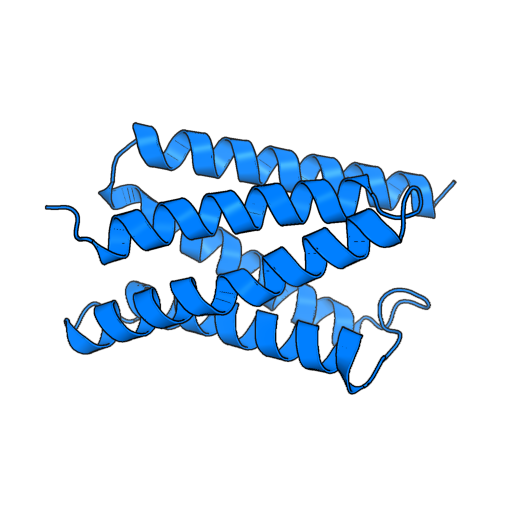ATOM 731 C C . ALA A 1 96 ? -9.779 -15.177 6.975 1.00 93.75 96 ALA A C 1
ATOM 733 O O . ALA A 1 96 ? -9.392 -15.433 5.842 1.00 93.75 96 ALA A O 1
ATOM 734 N N . ILE A 1 97 ? -10.215 -13.960 7.318 1.00 93.56 97 ILE A N 1
ATOM 735 C CA . ILE A 1 97 ? -10.209 -12.797 6.417 1.00 93.56 97 ILE A CA 1
ATOM 736 C C . ILE A 1 97 ? -9.023 -11.893 6.757 1.00 93.56 97 ILE A C 1
ATOM 738 O O . ILE A 1 97 ? -8.259 -11.498 5.879 1.00 93.56 97 ILE A O 1
ATOM 742 N N . LEU A 1 98 ? -8.844 -11.592 8.046 1.00 92.31 98 LEU A N 1
ATOM 743 C CA . LEU A 1 98 ? -7.824 -10.666 8.528 1.00 92.31 98 LEU A CA 1
ATOM 744 C C . LEU A 1 98 ? -6.399 -11.161 8.240 1.00 92.31 98 LEU A C 1
ATOM 746 O O . LEU A 1 98 ? -5.552 -10.357 7.870 1.00 92.31 98 LEU A O 1
ATOM 750 N N . GLY A 1 99 ? -6.132 -12.462 8.375 1.00 94.75 99 GLY A N 1
ATOM 751 C CA . GLY A 1 99 ? -4.819 -13.053 8.110 1.00 94.75 99 GLY A CA 1
ATOM 752 C C . GLY A 1 99 ? -4.375 -12.842 6.660 1.00 94.75 99 GLY A C 1
ATOM 753 O O . GLY A 1 99 ? -3.393 -12.131 6.441 1.00 94.75 99 GLY A O 1
ATOM 754 N N . PRO A 1 100 ? -5.110 -13.374 5.662 1.00 95.75 100 PRO A N 1
ATOM 755 C CA . PRO A 1 100 ? -4.803 -13.145 4.251 1.00 95.75 100 PRO A CA 1
ATOM 756 C C . PRO A 1 100 ? -4.751 -11.659 3.883 1.00 95.75 100 PRO A C 1
ATOM 758 O O . PRO A 1 100 ? -3.858 -11.246 3.149 1.00 95.75 100 PRO A O 1
ATOM 761 N N . TYR A 1 101 ? -5.653 -10.843 4.440 1.00 95.25 101 TYR A N 1
ATOM 762 C CA . TYR A 1 101 ? -5.659 -9.395 4.233 1.00 95.25 101 TYR A CA 1
ATOM 763 C C . TYR A 1 101 ? -4.340 -8.735 4.665 1.00 95.25 101 TYR A C 1
ATOM 765 O O . TYR A 1 101 ? -3.766 -7.953 3.909 1.00 95.25 101 TYR A O 1
ATOM 773 N N . LEU A 1 102 ? -3.847 -9.050 5.868 1.00 94.62 102 LEU A N 1
ATOM 774 C CA . LEU A 1 102 ? -2.601 -8.489 6.395 1.00 94.62 102 LEU A CA 1
ATOM 775 C C . LEU A 1 102 ? -1.373 -9.031 5.663 1.00 94.62 102 LEU A C 1
ATOM 777 O O . LEU A 1 102 ? -0.461 -8.263 5.375 1.00 94.62 102 LEU A O 1
ATOM 781 N N . VAL A 1 103 ? -1.351 -10.326 5.334 1.00 97.06 103 VAL A N 1
ATOM 782 C CA . VAL A 1 103 ? -0.258 -10.926 4.553 1.00 97.06 103 VAL A CA 1
ATOM 783 C C . VAL A 1 103 ? -0.137 -10.224 3.206 1.00 97.06 103 VAL A C 1
ATOM 785 O O . VAL A 1 103 ? 0.947 -9.779 2.841 1.00 97.06 103 VAL A O 1
ATOM 788 N N . LEU A 1 104 ? -1.253 -10.063 2.496 1.00 97.12 104 LEU A N 1
ATOM 789 C CA . LEU A 1 104 ? -1.273 -9.417 1.190 1.00 97.12 104 LEU A CA 1
ATOM 790 C C . LEU A 1 104 ? -0.790 -7.961 1.267 1.00 97.12 104 LEU A C 1
ATOM 792 O O . LEU A 1 104 ? 0.005 -7.521 0.435 1.00 97.12 104 LEU A O 1
ATOM 796 N N . PHE A 1 105 ? -1.207 -7.235 2.306 1.00 96.88 105 PHE A N 1
ATOM 797 C CA . PHE A 1 105 ? -0.744 -5.875 2.563 1.00 96.88 105 PHE A CA 1
ATOM 798 C C . PHE A 1 105 ? 0.761 -5.805 2.835 1.00 96.88 105 PHE A C 1
ATOM 800 O O . PHE A 1 105 ? 1.479 -5.098 2.138 1.00 96.88 105 PHE A O 1
ATOM 807 N N . TYR A 1 106 ? 1.268 -6.543 3.823 1.00 96.50 106 TYR A N 1
ATOM 808 C CA . TYR A 1 106 ? 2.666 -6.405 4.233 1.00 96.50 106 TYR A CA 1
ATOM 809 C C . TYR A 1 106 ? 3.640 -6.958 3.198 1.00 96.50 106 TYR A C 1
ATOM 811 O O . TYR A 1 106 ? 4.664 -6.328 2.948 1.00 96.50 106 TYR A O 1
ATOM 819 N N . VAL A 1 107 ? 3.317 -8.081 2.549 1.00 97.94 107 VAL A N 1
ATOM 820 C CA . VAL A 1 107 ? 4.152 -8.624 1.467 1.00 97.94 107 VAL A CA 1
ATOM 821 C C . VAL A 1 107 ? 4.252 -7.622 0.321 1.00 97.94 107 VAL A C 1
ATOM 823 O O . VAL A 1 107 ? 5.349 -7.372 -0.177 1.00 97.94 107 VAL A O 1
ATOM 826 N N . SER A 1 108 ? 3.133 -7.006 -0.071 1.00 97.94 108 SER A N 1
ATOM 827 C CA . SER A 1 108 ? 3.152 -6.012 -1.142 1.00 97.94 108 SER A CA 1
ATOM 828 C C . SER A 1 108 ? 3.891 -4.736 -0.736 1.00 97.94 108 SER A C 1
ATOM 830 O O . SER A 1 108 ? 4.759 -4.300 -1.481 1.00 97.94 108 SER A O 1
ATOM 832 N N . VAL A 1 109 ? 3.653 -4.173 0.453 1.00 97.50 109 VAL A N 1
ATOM 833 C CA . VAL A 1 109 ? 4.339 -2.952 0.920 1.00 97.50 109 VAL A CA 1
ATOM 834 C C . VAL A 1 109 ? 5.851 -3.158 1.074 1.00 97.50 109 VAL A C 1
ATOM 836 O O . VAL A 1 109 ? 6.625 -2.322 0.607 1.00 97.50 109 VAL A O 1
ATOM 839 N N . ILE A 1 110 ? 6.292 -4.277 1.663 1.00 97.25 110 ILE A N 1
ATOM 840 C CA . ILE A 1 110 ? 7.722 -4.614 1.775 1.00 97.25 110 ILE A CA 1
ATOM 841 C C . ILE A 1 110 ? 8.332 -4.797 0.384 1.00 97.25 110 ILE A C 1
ATOM 843 O O . ILE A 1 110 ? 9.426 -4.299 0.120 1.00 97.25 110 ILE A O 1
ATOM 847 N N . GLY A 1 111 ? 7.623 -5.475 -0.521 1.00 97.69 111 GLY A N 1
ATOM 848 C CA . GLY A 1 111 ? 8.070 -5.645 -1.897 1.00 97.69 111 GLY A CA 1
ATOM 849 C C . GLY A 1 111 ? 8.200 -4.311 -2.637 1.00 97.69 111 GLY A C 1
ATOM 850 O O . GLY A 1 111 ? 9.217 -4.069 -3.280 1.00 97.69 111 GLY A O 1
ATOM 851 N N . LEU A 1 112 ? 7.207 -3.424 -2.526 1.00 98.00 112 LEU A N 1
ATOM 852 C CA . LEU A 1 112 ? 7.237 -2.098 -3.146 1.00 98.00 112 LEU A CA 1
ATOM 853 C C . LEU A 1 112 ? 8.419 -1.269 -2.632 1.00 98.00 112 LEU A C 1
ATOM 855 O O . LEU A 1 112 ? 9.087 -0.607 -3.419 1.00 98.00 112 LEU A O 1
ATOM 859 N N . TRP A 1 113 ? 8.709 -1.344 -1.332 1.00 96.19 113 TRP A N 1
ATOM 860 C CA . TRP A 1 113 ? 9.896 -0.731 -0.741 1.00 96.19 113 TRP A CA 1
ATOM 861 C C . TRP A 1 113 ? 11.202 -1.340 -1.271 1.00 96.19 113 TRP A C 1
ATOM 863 O O . TRP A 1 113 ? 12.117 -0.610 -1.646 1.00 96.19 113 TRP A O 1
ATOM 873 N N . ALA A 1 114 ? 11.306 -2.667 -1.372 1.00 96.44 114 ALA A N 1
ATOM 874 C CA . ALA A 1 114 ? 12.489 -3.310 -1.946 1.00 96.44 114 ALA A CA 1
ATOM 875 C C . ALA A 1 114 ? 12.749 -2.840 -3.390 1.00 96.44 114 ALA A C 1
ATOM 877 O O . ALA A 1 114 ? 13.892 -2.589 -3.773 1.00 96.44 114 ALA A O 1
ATOM 878 N N . LEU A 1 115 ? 11.683 -2.633 -4.168 1.00 96.38 115 LEU A N 1
ATOM 879 C CA . LEU A 1 115 ? 11.756 -2.124 -5.535 1.00 96.38 115 LEU A CA 1
ATOM 880 C C . LEU A 1 115 ? 12.215 -0.659 -5.639 1.00 96.38 115 LEU A C 1
ATOM 882 O O . LEU A 1 115 ? 12.585 -0.240 -6.732 1.00 96.38 115 LEU A O 1
ATOM 886 N N . THR A 1 116 ? 12.270 0.119 -4.550 1.00 96.44 116 THR A N 1
ATOM 887 C CA . THR A 1 116 ? 12.870 1.467 -4.587 1.00 96.44 116 THR A CA 1
ATOM 888 C C . THR A 1 116 ? 14.396 1.448 -4.477 1.00 96.44 116 THR A C 1
ATOM 890 O O . THR A 1 116 ? 15.025 2.491 -4.631 1.00 96.44 116 THR A O 1
ATOM 893 N N . TRP A 1 117 ? 15.022 0.289 -4.229 1.00 94.75 117 TRP A N 1
ATOM 894 C C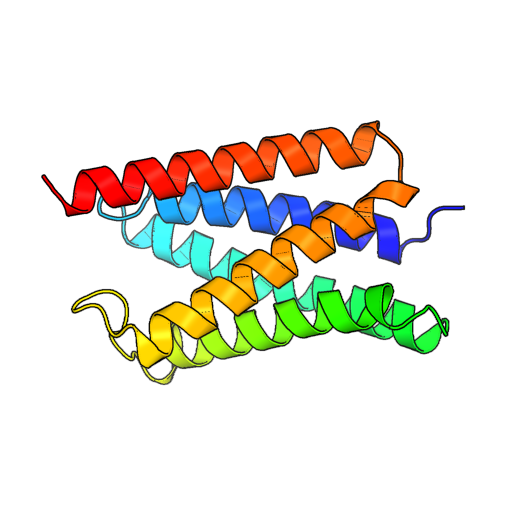A . TRP A 1 117 ? 16.482 0.154 -4.115 1.00 94.75 117 TRP A CA 1
ATOM 895 C C . TRP A 1 117 ? 17.280 0.717 -5.310 1.00 94.75 117 TRP A C 1
ATOM 897 O O . TRP A 1 117 ? 18.279 1.400 -5.071 1.00 94.75 117 TRP A O 1
ATOM 907 N N . PRO A 1 118 ? 16.865 0.532 -6.582 1.00 93.19 118 PRO A N 1
ATOM 908 C CA . PRO A 1 118 ? 17.601 1.061 -7.734 1.00 93.19 118 PRO A CA 1
ATOM 909 C C . PRO A 1 118 ? 17.703 2.594 -7.788 1.00 93.19 118 PRO A C 1
ATOM 911 O O . PRO A 1 118 ? 18.550 3.117 -8.510 1.00 93.19 118 PRO A O 1
ATOM 914 N N . LEU A 1 119 ? 16.872 3.324 -7.033 1.00 94.94 119 LEU A N 1
ATOM 915 C CA . LEU A 1 119 ? 16.974 4.783 -6.882 1.00 94.94 119 LEU A CA 1
ATOM 916 C C . LEU A 1 119 ? 18.109 5.210 -5.936 1.00 94.94 119 LEU A C 1
ATOM 918 O O . LEU A 1 119 ? 18.411 6.398 -5.821 1.00 94.94 119 LEU A O 1
ATOM 922 N N . GLY A 1 120 ? 18.742 4.252 -5.260 1.00 95.75 120 GLY A N 1
ATOM 923 C CA . GLY A 1 120 ? 19.817 4.475 -4.310 1.00 95.75 120 GLY A CA 1
ATOM 924 C C . GLY A 1 120 ? 19.334 4.762 -2.888 1.00 95.75 120 GLY A C 1
ATOM 925 O O . GLY A 1 120 ? 18.145 4.909 -2.592 1.00 95.75 120 GLY A O 1
ATOM 926 N N . MET A 1 121 ? 20.311 4.860 -1.985 1.00 95.62 121 MET A N 1
ATOM 927 C CA . MET A 1 121 ? 20.092 4.970 -0.539 1.00 95.62 121 MET A CA 1
ATOM 928 C C . MET A 1 121 ? 19.209 6.168 -0.149 1.00 95.62 121 MET A C 1
ATOM 930 O O . MET A 1 121 ? 18.414 6.076 0.783 1.00 95.62 121 MET A O 1
ATOM 934 N N . TRP A 1 122 ? 19.300 7.275 -0.892 1.00 94.00 122 TRP A N 1
ATOM 935 C CA . TRP A 1 122 ? 18.544 8.502 -0.626 1.00 94.00 122 TRP A CA 1
ATOM 936 C C . TRP A 1 122 ? 17.029 8.348 -0.773 1.00 94.00 122 TRP A C 1
ATOM 938 O O . TRP A 1 122 ? 16.293 9.026 -0.068 1.00 94.00 122 TRP A O 1
ATOM 948 N N . ALA A 1 123 ? 16.552 7.460 -1.647 1.00 93.62 123 ALA A N 1
ATOM 949 C CA . ALA A 1 123 ? 15.128 7.136 -1.767 1.00 93.62 123 ALA A CA 1
ATOM 950 C C . ALA A 1 123 ? 14.734 5.966 -0.848 1.00 93.62 123 ALA A C 1
ATOM 952 O O . ALA A 1 123 ? 13.621 5.900 -0.318 1.00 93.62 123 ALA A O 1
ATOM 953 N N . TRP A 1 124 ? 15.667 5.044 -0.620 1.00 95.00 124 TRP A N 1
ATOM 954 C CA . TRP A 1 124 ? 15.419 3.838 0.160 1.00 95.00 124 TRP A CA 1
ATOM 955 C C . TRP A 1 124 ? 15.328 4.092 1.677 1.00 95.00 124 TRP A C 1
ATOM 957 O O . TRP A 1 124 ? 14.507 3.480 2.358 1.00 95.00 124 TRP A O 1
ATOM 967 N N . LEU A 1 125 ? 16.114 5.026 2.227 1.00 96.12 125 LEU A N 1
ATOM 968 C CA . LEU A 1 125 ? 16.060 5.361 3.657 1.00 96.12 125 LEU A CA 1
ATOM 969 C C . LEU A 1 125 ? 14.768 6.085 4.071 1.00 96.12 125 LEU A C 1
ATOM 971 O O . LEU A 1 125 ? 14.177 5.674 5.069 1.00 96.12 125 LEU A O 1
ATOM 975 N N . PRO A 1 126 ? 14.266 7.108 3.348 1.00 96.56 126 PRO A N 1
ATOM 976 C CA . PRO A 1 126 ? 12.985 7.729 3.688 1.00 96.56 126 PRO A CA 1
ATOM 977 C C . PRO A 1 126 ? 11.815 6.745 3.630 1.00 96.56 126 PRO A C 1
ATOM 979 O O . PRO A 1 126 ? 10.934 6.769 4.490 1.00 96.56 126 PRO A O 1
ATOM 982 N N . THR A 1 127 ? 11.814 5.839 2.650 1.00 94.88 127 THR A N 1
ATOM 983 C CA . THR A 1 127 ? 10.792 4.789 2.553 1.00 94.88 127 THR A CA 1
ATOM 984 C C . THR A 1 127 ? 10.899 3.804 3.717 1.00 94.88 127 THR A C 1
ATOM 986 O O . THR A 1 127 ? 9.881 3.531 4.350 1.00 94.88 127 THR A O 1
ATOM 989 N N . ALA A 1 128 ? 12.108 3.389 4.108 1.00 94.94 128 ALA A N 1
ATOM 990 C CA . ALA A 1 128 ? 12.328 2.576 5.306 1.00 94.94 128 ALA A CA 1
ATOM 991 C C . ALA A 1 128 ? 11.860 3.282 6.593 1.00 94.94 128 ALA A C 1
ATOM 993 O O . ALA A 1 128 ? 11.118 2.709 7.389 1.00 94.94 128 ALA A O 1
ATOM 994 N N . ALA A 1 129 ? 12.232 4.550 6.784 1.00 97.31 129 ALA A N 1
ATOM 995 C CA . ALA A 1 129 ? 11.841 5.342 7.949 1.00 97.31 129 ALA A CA 1
ATOM 996 C C . ALA A 1 129 ? 10.315 5.517 8.036 1.00 97.31 129 ALA A C 1
ATOM 998 O O . ALA A 1 129 ? 9.723 5.333 9.099 1.00 97.31 129 ALA A O 1
ATOM 999 N N . SER A 1 130 ? 9.660 5.809 6.907 1.00 96.94 130 SER A N 1
ATOM 1000 C CA . SER A 1 130 ? 8.196 5.898 6.846 1.00 96.94 130 SER A CA 1
ATOM 1001 C C . SER A 1 130 ? 7.516 4.552 7.132 1.00 96.94 130 SER A C 1
ATOM 1003 O O . SER A 1 130 ? 6.474 4.525 7.787 1.00 96.94 130 SER A O 1
ATOM 1005 N N . TYR A 1 131 ? 8.112 3.432 6.711 1.00 95.25 131 TYR A N 1
ATOM 1006 C CA . TYR A 1 131 ? 7.616 2.095 7.034 1.00 95.25 131 TYR A CA 1
ATOM 1007 C C . TYR A 1 131 ? 7.719 1.805 8.538 1.00 95.25 131 TYR A C 1
ATOM 1009 O O . TYR A 1 131 ? 6.752 1.349 9.144 1.00 95.25 131 TYR A O 1
ATOM 1017 N N . VAL A 1 132 ? 8.846 2.146 9.173 1.00 96.62 132 VAL A N 1
ATOM 1018 C CA . VAL A 1 132 ? 9.009 2.030 10.634 1.00 96.62 132 VAL A CA 1
ATOM 1019 C C . VAL A 1 132 ? 7.962 2.865 11.373 1.00 96.62 132 VAL A C 1
ATOM 1021 O O . VAL A 1 132 ? 7.350 2.372 12.319 1.00 96.62 132 VAL A O 1
ATOM 1024 N N . LEU A 1 133 ? 7.699 4.096 10.920 1.00 96.75 133 LEU A N 1
ATOM 1025 C CA . LEU A 1 133 ? 6.663 4.955 11.499 1.00 96.75 133 LEU A CA 1
ATOM 1026 C C . LEU A 1 133 ? 5.267 4.320 11.402 1.00 96.75 133 LEU A C 1
ATOM 1028 O O . LEU A 1 133 ? 4.516 4.322 12.377 1.00 96.75 133 LEU A O 1
ATOM 1032 N N . HIS A 1 134 ? 4.932 3.745 10.248 1.00 93.56 134 HIS A N 1
ATOM 1033 C CA . HIS A 1 134 ? 3.703 2.977 10.060 1.00 93.56 134 HIS A CA 1
ATOM 1034 C C . HIS A 1 134 ? 3.612 1.819 11.063 1.00 93.56 134 HIS A C 1
ATOM 1036 O O . HIS A 1 134 ? 2.606 1.713 11.768 1.00 93.56 134 HIS A O 1
ATOM 1042 N N . ILE A 1 135 ? 4.646 0.983 11.187 1.00 94.81 135 ILE A N 1
ATOM 1043 C CA . ILE A 1 135 ? 4.643 -0.140 12.136 1.00 94.81 135 ILE A CA 1
ATOM 1044 C C . ILE A 1 135 ? 4.493 0.347 13.583 1.00 94.81 135 ILE A C 1
ATOM 1046 O O . ILE A 1 135 ? 3.688 -0.207 14.332 1.00 94.81 135 ILE A O 1
ATOM 1050 N N . ALA A 1 136 ? 5.200 1.409 13.972 1.00 96.19 136 ALA A N 1
ATOM 1051 C CA . ALA A 1 136 ? 5.086 1.995 15.305 1.00 96.19 136 ALA A CA 1
ATOM 1052 C C . ALA A 1 136 ? 3.651 2.470 15.602 1.00 96.19 136 ALA A C 1
ATOM 1054 O O . ALA A 1 136 ? 3.113 2.180 16.673 1.00 96.19 136 ALA A O 1
ATOM 1055 N N . ALA A 1 137 ? 3.002 3.134 14.640 1.00 94.69 137 ALA A N 1
ATOM 1056 C CA . ALA A 1 137 ? 1.612 3.564 14.766 1.00 94.69 137 ALA A CA 1
ATOM 1057 C C . ALA A 1 137 ? 0.642 2.375 14.878 1.00 94.69 137 ALA A C 1
ATOM 1059 O O . ALA A 1 137 ? -0.285 2.414 15.685 1.00 94.69 137 ALA A O 1
ATOM 1060 N N . MET A 1 138 ? 0.866 1.295 14.119 1.00 93.56 138 MET A N 1
ATOM 1061 C CA . MET A 1 138 ? 0.070 0.067 14.226 1.00 93.56 138 MET A CA 1
ATOM 1062 C C . MET A 1 138 ? 0.195 -0.562 15.620 1.00 93.56 138 MET A C 1
ATOM 1064 O O . MET A 1 138 ? -0.820 -0.912 16.222 1.00 93.56 138 MET A O 1
ATOM 1068 N N . ILE A 1 139 ? 1.417 -0.690 16.148 1.00 93.56 139 ILE A N 1
ATOM 1069 C CA . ILE A 1 139 ? 1.655 -1.235 17.493 1.00 93.56 139 ILE A CA 1
ATOM 1070 C C . ILE A 1 139 ? 0.941 -0.375 18.540 1.00 93.56 139 ILE A C 1
ATOM 1072 O O . ILE A 1 139 ? 0.256 -0.912 19.408 1.00 93.56 139 ILE A O 1
ATOM 1076 N N . GLN A 1 140 ? 1.039 0.952 18.425 1.00 93.06 140 GLN A N 1
ATOM 1077 C CA . GLN A 1 140 ? 0.332 1.881 19.305 1.00 93.06 140 GLN A CA 1
ATOM 1078 C C . GLN A 1 140 ? -1.193 1.707 19.236 1.00 93.06 140 GLN A C 1
ATOM 1080 O O . GLN A 1 140 ? -1.857 1.729 20.267 1.00 93.06 140 GLN A O 1
ATOM 1085 N N . ALA A 1 141 ? -1.769 1.534 18.045 1.00 89.69 141 ALA A N 1
ATOM 1086 C CA . ALA A 1 141 ? -3.207 1.316 17.902 1.00 89.69 141 ALA A CA 1
ATOM 1087 C C . ALA A 1 141 ? -3.651 0.018 18.601 1.00 89.69 141 ALA A C 1
ATOM 1089 O O . ALA A 1 141 ? -4.639 0.002 19.329 1.00 89.69 141 ALA A O 1
ATOM 1090 N N . GLN A 1 142 ? -2.871 -1.058 18.456 1.00 86.06 142 GLN A N 1
ATOM 1091 C CA . GLN A 1 142 ? -3.173 -2.344 19.086 1.00 86.06 142 GLN A CA 1
ATOM 1092 C C . GLN A 1 142 ? -3.093 -2.318 20.613 1.00 86.06 142 GLN A C 1
ATOM 1094 O O . GLN A 1 142 ? -3.806 -3.083 21.261 1.00 86.06 142 GLN A O 1
ATOM 1099 N N . THR A 1 143 ? -2.212 -1.503 21.201 1.00 86.19 143 THR A N 1
ATOM 1100 C CA . THR A 1 143 ? -2.142 -1.376 22.664 1.00 86.19 143 THR A CA 1
ATOM 1101 C C . THR A 1 143 ? -3.341 -0.617 23.218 1.00 86.19 143 THR A C 1
ATOM 1103 O O . THR A 1 143 ? -3.815 -0.970 24.291 1.00 86.19 143 THR A O 1
ATOM 1106 N N . GLN A 1 144 ? -3.875 0.358 22.474 1.00 80.38 144 GLN A N 1
ATOM 1107 C CA . GLN A 1 144 ? -5.080 1.098 22.863 1.00 80.38 144 GLN A CA 1
ATOM 1108 C C . GLN A 1 144 ? -6.354 0.252 22.798 1.00 80.38 144 GLN A C 1
ATOM 1110 O O . GLN A 1 144 ? -7.212 0.407 23.650 1.00 80.38 144 GLN A O 1
ATOM 1115 N N . GLU A 1 145 ? -6.466 -0.671 21.842 1.00 72.69 145 GLU A N 1
ATOM 1116 C CA . GLU A 1 145 ? -7.615 -1.591 21.741 1.00 72.69 145 GLU A CA 1
ATOM 1117 C C . GLU A 1 145 ? -7.662 -2.649 22.867 1.00 72.69 145 GLU A C 1
ATOM 1119 O O . GLU A 1 145 ? -8.655 -3.360 23.005 1.00 72.69 145 GLU A O 1
ATOM 1124 N N . ARG A 1 146 ? -6.575 -2.821 23.635 1.00 66.75 146 ARG A N 1
ATOM 1125 C CA . ARG A 1 146 ? -6.459 -3.841 24.697 1.00 66.75 146 ARG A CA 1
ATOM 1126 C C . ARG A 1 146 ? -6.626 -3.296 26.119 1.00 66.75 146 ARG A C 1
ATOM 1128 O O . ARG A 1 146 ? -6.711 -4.116 27.032 1.00 66.75 146 ARG A O 1
ATOM 1135 N N . GLY A 1 147 ? -6.579 -1.977 26.305 1.00 54.97 147 GLY A N 1
ATOM 1136 C CA . GLY A 1 147 ? -6.704 -1.308 27.606 1.00 54.97 147 GLY A CA 1
ATOM 1137 C C . GLY A 1 147 ? -8.089 -0.723 27.790 1.00 54.97 147 GLY A C 1
ATOM 1138 O O . GLY A 1 147 ? -8.606 -0.837 28.919 1.00 54.97 147 GLY A O 1
#

Secondary structure (DSSP, 8-state):
---HHHHHHHHHHHHHHHHHHHHHHHTTT-HHHHHHHHHHHHHTHHHHHHHHHHHHHTT--HHHHHHHHHHHHHHHHHHIIIIIS----TTTT-HHHHHHHHHHHHHHHHHHHHTTGGG-HHHHHHHHHHHHHHHHHHHHHHHHTT-

Foldseek 3Di:
DDDPLLVLLLVLLLLLLQLLLQLLLCPPPPPVRVVVSLVSNLVSLVSLQVQLVVCVVVVHDCLRNVLSVLSNVLSVVSCCCCPPVNPPCVVVPDCVSVVVSVCSNVSSSVSSLVSNCVVDPVSNVSSVVSNVSSVVSNVVSVVVVVD

Sequence (147 aa):
MSSAADWLLFSAVLIINLASAVAFWARGRRASVERSASLVLIGAAAPVAVVGLLNLLDGRGVGHWGIPLLYVVWALGAYLLDHRLKIAYREPRRPAILGPYLVLFYVSVIGLWALTWPLGMWAWLPTAASYVLHIAAMIQAQTQERG

Radius of gyration: 15.44 Å; chains: 1; bounding box: 40×27×48 Å

pLDDT: mean 94.23, std 6.28, range [54.97, 98.62]